Protein AF-A0A162IKT0-F1 (afdb_monomer)

Organism: NCBI:txid392613

Radius of gyration: 25.22 Å; Cα contacts (8 Å, |Δi|>4): 9; chains: 1; bounding box: 46×31×73 Å

InterPro domains:
  IPR017384 NADH dehydrogenase [ubiquinone] (complex I), alpha subcomplex subunit 1 [PF15879] (4-48)
  IPR017384 NADH dehydrogenase [ubiquinone] (complex I), alpha subcomplex subunit 1 [PTHR17098] (1-48)

Solvent-accessible surface area (backbone atoms only — not comparable to full-atom values): 4708 Å² total; per-residue (Å²): 130,86,79,64,66,77,75,47,48,64,56,50,50,51,52,49,52,54,48,52,52,55,49,51,58,51,52,52,47,23,56,75,51,75,73,32,83,75,86,72,87,77,48,75,65,59,54,51,52,53,54,54,52,54,55,62,71,47,69,79,50,91,64,57,64,66,60,50,57,63,53,69,70,68,76,118

pLDDT: mean 76.0, std 15.45, range [48.16, 96.5]

Nearest PDB structures (foldseek):
  8ues-assembly1_1a  TM=8.056E-01  e=8.426E-01  Sus scrofa

Foldseek 3Di:
DDDDCVVCVVVVVVCVVCVCVVVVVQVVVCVVVVNDGDDPPQDPVNVVVVVVVVVVVCVVPPPVVVVVVVVVVVPD

Sequence (76 aa):
MPVPFEALLPYGIIIGMFGVTGFGLGTLKYFANGHKNPRRAIDTWDKQSTYLTWIKDDFNCEIIIERYALTTDADG

Mean predicted aligned error: 14.05 Å

Structure (mmCIF, N/CA/C/O backbone):
data_AF-A0A162IKT0-F1
#
_entry.id   AF-A0A162IKT0-F1
#
loop_
_atom_site.group_PDB
_atom_site.id
_atom_site.type_symbol
_atom_site.label_atom_id
_atom_site.label_alt_id
_atom_site.label_comp_id
_atom_site.label_asym_id
_atom_site.label_entity_id
_atom_site.label_seq_id
_atom_site.pdbx_PDB_ins_code
_atom_site.Cartn_x
_atom_site.Cartn_y
_atom_site.Cartn_z
_atom_site.occupancy
_atom_site.B_iso_or_equiv
_atom_site.auth_seq_id
_atom_site.auth_comp_id
_atom_site.auth_asym_id
_atom_site.auth_atom_id
_atom_site.pdbx_PDB_model_num
ATOM 1 N N . MET A 1 1 ? -21.375 4.148 28.957 1.00 65.69 1 MET A N 1
ATOM 2 C CA . MET A 1 1 ? -20.238 3.431 29.573 1.00 65.69 1 MET A CA 1
ATOM 3 C C . MET A 1 1 ? -19.013 3.644 28.693 1.00 65.69 1 MET A C 1
ATOM 5 O O . MET A 1 1 ? -19.119 3.341 27.510 1.00 65.69 1 ME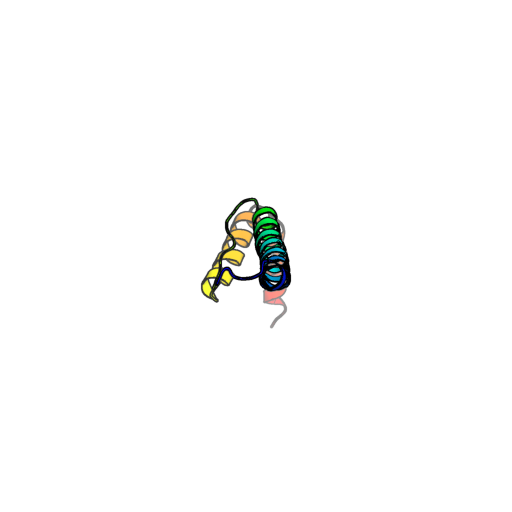T A O 1
ATOM 9 N N . PRO A 1 2 ? -17.926 4.262 29.189 1.00 78.31 2 PRO A N 1
ATOM 10 C CA . PRO A 1 2 ? -16.700 4.429 28.407 1.00 78.31 2 PRO A CA 1
ATOM 11 C C . PRO A 1 2 ? -16.113 3.055 28.060 1.00 78.31 2 PRO A C 1
ATOM 13 O O . PRO A 1 2 ? -16.106 2.154 28.897 1.00 78.31 2 PRO A O 1
ATOM 16 N N . VAL A 1 3 ? -15.675 2.882 26.813 1.00 79.94 3 VAL A N 1
ATOM 17 C CA . VAL A 1 3 ? -15.092 1.624 26.326 1.00 79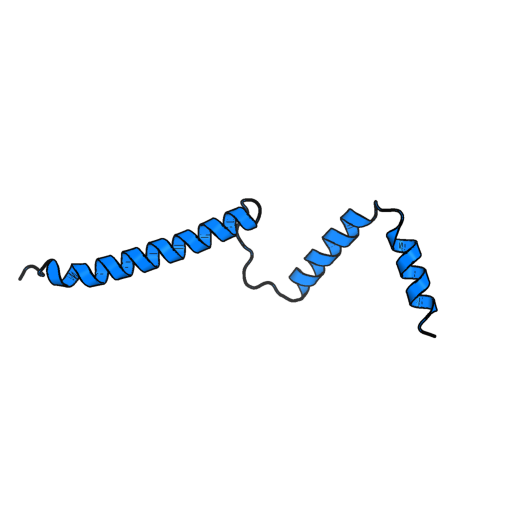.94 3 VAL A CA 1
ATOM 18 C C . VAL A 1 3 ? -13.708 1.441 26.963 1.00 79.94 3 VAL A C 1
ATOM 20 O O . VAL A 1 3 ? -12.904 2.374 26.907 1.00 79.94 3 VAL A O 1
ATOM 23 N N . PRO A 1 4 ? -13.406 0.278 27.568 1.00 81.88 4 PRO A N 1
ATOM 24 C CA . PRO A 1 4 ? -12.102 0.031 28.170 1.00 81.88 4 PRO A CA 1
ATOM 25 C C . PRO A 1 4 ? -11.017 -0.029 27.087 1.00 81.88 4 PRO A C 1
ATOM 27 O O . PRO A 1 4 ? -11.148 -0.750 26.098 1.00 81.88 4 PRO A O 1
ATOM 30 N N . PHE A 1 5 ? -9.928 0.717 27.283 1.00 83.25 5 PHE A N 1
ATOM 31 C CA . PHE A 1 5 ? -8.805 0.808 26.338 1.00 83.25 5 PHE A CA 1
ATOM 32 C C . PHE A 1 5 ? -8.135 -0.548 26.067 1.00 83.25 5 PHE A C 1
ATOM 34 O O . PHE A 1 5 ? -7.585 -0.766 24.990 1.00 83.25 5 PHE A O 1
ATOM 41 N N . GLU A 1 6 ? -8.228 -1.483 27.013 1.00 85.88 6 GLU A N 1
ATOM 42 C CA . GLU A 1 6 ? -7.708 -2.842 26.866 1.00 85.88 6 GLU A CA 1
ATOM 43 C C . GLU A 1 6 ? -8.362 -3.602 25.708 1.00 85.88 6 GLU A C 1
ATOM 45 O O . GLU A 1 6 ? -7.701 -4.388 25.033 1.00 85.88 6 GLU A O 1
ATOM 50 N N . ALA A 1 7 ? -9.625 -3.299 25.394 1.00 86.19 7 ALA A N 1
ATOM 51 C CA . ALA A 1 7 ? -10.303 -3.866 24.234 1.00 86.19 7 ALA A CA 1
ATOM 52 C C . ALA A 1 7 ? -9.799 -3.280 22.901 1.00 86.19 7 ALA A C 1
ATOM 54 O O . ALA A 1 7 ? -10.003 -3.893 21.859 1.00 86.19 7 ALA A O 1
ATOM 55 N N . LEU A 1 8 ? -9.136 -2.116 22.913 1.00 86.38 8 LEU A N 1
ATOM 56 C CA . LEU A 1 8 ? -8.618 -1.437 21.718 1.00 86.38 8 LEU A CA 1
ATOM 57 C C . LEU A 1 8 ? -7.158 -1.790 21.413 1.00 86.38 8 LEU A C 1
ATOM 59 O O . LEU A 1 8 ? -6.747 -1.698 20.259 1.00 86.38 8 LEU A O 1
ATOM 63 N N . LEU A 1 9 ? -6.386 -2.230 22.411 1.00 91.50 9 LEU A N 1
ATOM 64 C CA . LEU A 1 9 ? -4.999 -2.675 22.239 1.00 91.50 9 LEU A CA 1
ATOM 65 C C . LEU A 1 9 ? -4.816 -3.751 21.151 1.00 91.50 9 LEU A C 1
ATOM 67 O O . LEU A 1 9 ? -3.968 -3.543 20.279 1.00 91.50 9 LEU A O 1
ATOM 71 N N . PRO A 1 10 ? -5.589 -4.859 21.119 1.00 91.31 10 PRO A N 1
ATOM 72 C CA . PRO A 1 10 ? -5.405 -5.877 20.085 1.00 91.31 10 PRO A CA 1
ATOM 73 C C . PRO A 1 10 ? -5.694 -5.331 18.682 1.00 91.31 10 PRO A C 1
ATOM 75 O O . PRO A 1 10 ? -4.937 -5.592 17.748 1.00 91.31 10 PRO A O 1
ATOM 78 N N . TYR A 1 11 ? -6.731 -4.504 18.530 1.00 91.62 11 TYR A N 1
ATOM 79 C CA . TYR A 1 11 ? -7.047 -3.877 17.246 1.00 91.62 11 TYR A CA 1
ATOM 80 C C . TYR A 1 11 ? -5.996 -2.845 16.831 1.00 91.62 11 TYR A C 1
ATOM 82 O O . TYR A 1 11 ? -5.649 -2.775 15.655 1.00 91.62 11 TYR A O 1
ATOM 90 N N . GLY A 1 12 ? -5.437 -2.091 17.778 1.00 93.38 12 GLY A N 1
ATOM 91 C CA . GLY A 1 12 ? -4.348 -1.151 17.522 1.00 93.38 12 GLY A CA 1
ATOM 92 C C . GLY A 1 12 ? -3.091 -1.844 16.998 1.00 93.38 12 GLY A C 1
ATOM 93 O O . GLY A 1 12 ? -2.488 -1.367 16.038 1.00 93.38 12 GLY A O 1
ATOM 94 N N . ILE A 1 13 ? -2.737 -3.005 17.560 1.00 95.00 13 ILE A N 1
ATOM 95 C CA . ILE A 1 13 ? -1.605 -3.814 17.079 1.00 95.00 13 ILE A CA 1
ATOM 96 C C . ILE A 1 13 ? -1.872 -4.324 15.662 1.00 95.00 13 ILE A C 1
ATOM 98 O O . ILE A 1 13 ? -1.008 -4.197 14.798 1.00 95.00 13 ILE A O 1
ATOM 102 N N . ILE A 1 14 ? -3.070 -4.852 15.404 1.00 96.19 14 ILE A N 1
ATOM 103 C CA . ILE A 1 14 ? -3.469 -5.333 14.075 1.00 96.19 14 ILE A CA 1
ATOM 104 C C . ILE A 1 14 ? -3.360 -4.200 13.048 1.00 96.19 14 ILE A C 1
ATOM 106 O O . ILE A 1 14 ? -2.686 -4.351 12.030 1.00 96.19 14 ILE A O 1
ATOM 110 N N . ILE A 1 15 ? -3.958 -3.043 13.335 1.00 95.62 15 ILE A N 1
ATOM 111 C CA . ILE A 1 15 ? -3.901 -1.865 12.459 1.00 95.62 15 ILE A CA 1
ATOM 112 C C . ILE A 1 15 ? -2.452 -1.413 12.254 1.00 95.62 15 ILE A C 1
ATOM 114 O O . ILE A 1 15 ? -2.064 -1.108 11.128 1.00 95.62 15 ILE A O 1
ATOM 118 N N . GLY A 1 16 ? -1.637 -1.417 13.311 1.00 96.19 16 GLY A N 1
ATOM 119 C CA . GLY A 1 16 ? -0.220 -1.074 13.241 1.00 96.19 16 GLY A CA 1
ATOM 120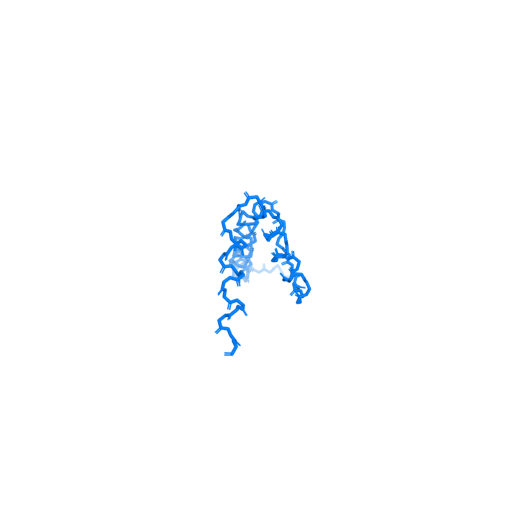 C C . GLY A 1 16 ? 0.563 -2.014 12.326 1.00 96.19 16 GLY A C 1
ATOM 121 O O . GLY A 1 16 ? 1.255 -1.553 11.422 1.00 96.19 16 GLY A O 1
ATOM 122 N N . MET A 1 17 ? 0.414 -3.327 12.500 1.00 95.88 17 MET A N 1
ATOM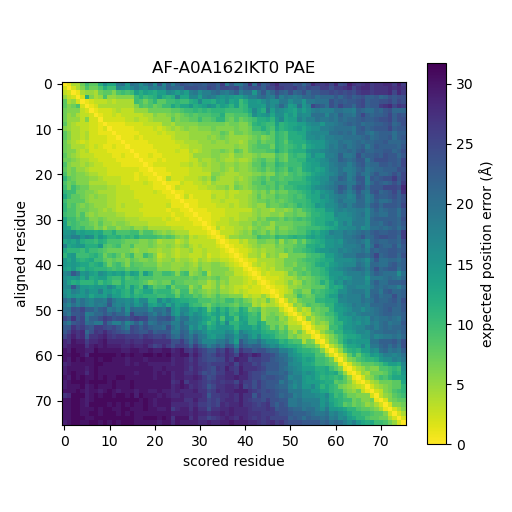 123 C CA . MET A 1 17 ? 1.099 -4.325 11.675 1.00 95.88 17 MET A CA 1
ATOM 124 C C . MET A 1 17 ? 0.665 -4.242 10.211 1.00 95.88 17 MET A C 1
ATOM 126 O O . MET A 1 17 ? 1.514 -4.126 9.328 1.00 95.88 17 MET A O 1
ATOM 130 N N . PHE A 1 18 ? -0.643 -4.219 9.940 1.00 95.81 18 PHE A N 1
ATOM 131 C CA . PHE A 1 18 ? -1.147 -4.091 8.571 1.00 95.81 18 PHE A CA 1
ATOM 132 C C . PHE A 1 18 ? -0.755 -2.755 7.929 1.00 95.81 18 PHE A C 1
ATOM 134 O O . PHE A 1 18 ? -0.421 -2.723 6.742 1.00 95.81 18 PHE A O 1
ATOM 141 N N . GLY A 1 19 ? -0.729 -1.669 8.703 1.00 95.44 19 GLY A N 1
ATOM 142 C CA . GLY A 1 19 ? -0.268 -0.359 8.250 1.00 95.44 19 GLY A CA 1
ATOM 143 C C . GLY A 1 19 ? 1.211 -0.366 7.865 1.00 95.44 19 GLY A C 1
ATOM 144 O O . GLY A 1 19 ? 1.558 0.048 6.757 1.00 95.44 19 GLY A O 1
ATOM 145 N N . VAL A 1 20 ? 2.076 -0.896 8.736 1.00 96.50 20 VAL A N 1
ATOM 146 C CA . VAL A 1 20 ? 3.525 -0.993 8.487 1.00 96.50 20 VAL A CA 1
ATOM 147 C C . VAL A 1 20 ? 3.815 -1.887 7.285 1.00 96.50 20 VAL A C 1
ATOM 149 O O . VAL A 1 20 ? 4.590 -1.497 6.412 1.00 96.50 20 VAL A O 1
ATOM 152 N N . THR A 1 21 ? 3.176 -3.053 7.182 1.00 95.75 21 THR A N 1
ATOM 153 C CA . THR A 1 21 ? 3.380 -3.962 6.046 1.00 95.75 21 THR A CA 1
ATOM 154 C C . THR A 1 21 ? 2.880 -3.359 4.731 1.00 95.75 21 THR A C 1
ATOM 156 O O . THR A 1 21 ? 3.589 -3.414 3.724 1.00 95.75 21 THR A O 1
ATOM 159 N N . GLY A 1 22 ? 1.687 -2.755 4.721 1.00 91.75 22 GLY A N 1
ATOM 160 C CA . GLY A 1 22 ? 1.124 -2.126 3.525 1.00 91.75 22 GLY A CA 1
ATOM 161 C C . GLY A 1 22 ? 1.981 -0.962 3.024 1.00 91.75 22 GLY A C 1
ATOM 162 O O . GLY A 1 22 ? 2.281 -0.877 1.830 1.00 91.75 22 GLY A O 1
ATOM 163 N N . PHE A 1 23 ? 2.437 -0.110 3.944 1.00 92.75 23 PHE A N 1
ATOM 164 C CA . PHE A 1 23 ? 3.337 0.991 3.624 1.00 92.75 23 PHE A CA 1
ATOM 165 C C . PHE A 1 23 ? 4.709 0.488 3.162 1.00 92.75 23 PHE A C 1
ATOM 167 O O . PHE A 1 23 ? 5.195 0.926 2.121 1.00 92.75 23 PHE A O 1
ATOM 174 N N . GLY A 1 24 ? 5.298 -0.479 3.870 1.00 92.56 24 GLY A N 1
ATOM 175 C CA . GLY A 1 24 ? 6.605 -1.050 3.539 1.00 92.56 24 GLY A CA 1
ATOM 176 C C . GLY A 1 24 ? 6.652 -1.666 2.141 1.00 92.56 24 GLY A C 1
ATOM 177 O O . GLY A 1 24 ? 7.559 -1.383 1.363 1.00 92.56 24 GLY A O 1
ATOM 178 N N . LEU A 1 25 ? 5.645 -2.454 1.757 1.00 91.94 25 LEU A N 1
ATOM 179 C CA . LEU A 1 25 ? 5.588 -3.022 0.404 1.00 91.94 25 LEU A CA 1
ATOM 180 C C . LEU A 1 25 ? 5.344 -1.958 -0.674 1.00 91.94 25 LEU A C 1
ATOM 182 O O . LEU A 1 25 ? 5.831 -2.097 -1.798 1.00 91.94 25 LEU A O 1
ATOM 186 N N . GLY A 1 26 ? 4.584 -0.908 -0.358 1.00 87.81 26 GLY A N 1
ATOM 187 C CA . GLY A 1 26 ? 4.335 0.205 -1.273 1.00 87.81 26 GLY A CA 1
ATOM 188 C C . GLY A 1 26 ? 5.599 1.011 -1.566 1.00 87.81 26 GLY A C 1
ATOM 189 O O . GLY A 1 26 ? 5.909 1.260 -2.733 1.00 87.81 26 GLY A O 1
ATOM 190 N N . THR A 1 27 ? 6.354 1.366 -0.525 1.00 86.44 27 THR A N 1
ATOM 191 C CA . THR A 1 27 ? 7.593 2.143 -0.659 1.00 86.44 27 THR A CA 1
ATOM 192 C C . THR A 1 27 ? 8.673 1.354 -1.387 1.00 86.44 27 THR A C 1
ATOM 194 O O . THR A 1 27 ? 9.273 1.880 -2.322 1.00 86.44 27 THR A O 1
ATOM 197 N N . LEU A 1 28 ? 8.861 0.072 -1.059 1.00 88.56 28 LEU A N 1
ATOM 198 C CA . LEU A 1 28 ? 9.821 -0.785 -1.761 1.00 88.56 28 LEU A CA 1
ATOM 199 C C . LEU A 1 28 ? 9.535 -0.861 -3.268 1.00 88.56 28 LEU A C 1
ATOM 201 O O . LEU A 1 28 ? 10.448 -0.711 -4.078 1.00 88.56 28 LEU A O 1
ATOM 205 N N . LYS A 1 29 ? 8.265 -1.026 -3.663 1.00 87.06 29 LYS A N 1
ATOM 206 C CA . LYS A 1 29 ? 7.867 -1.049 -5.083 1.00 87.06 29 LYS A CA 1
ATOM 207 C C . LYS A 1 29 ? 8.073 0.296 -5.776 1.00 87.06 29 LYS A C 1
ATOM 209 O O . LYS A 1 29 ? 8.416 0.326 -6.952 1.00 87.06 29 LYS A O 1
ATOM 214 N N . TYR A 1 30 ? 7.868 1.399 -5.063 1.00 86.75 30 TYR A N 1
ATOM 215 C CA . TYR A 1 30 ? 8.109 2.737 -5.596 1.00 86.75 30 TYR A CA 1
ATOM 216 C C . TYR A 1 30 ? 9.595 2.968 -5.899 1.00 86.75 30 TYR A C 1
ATOM 218 O O . TYR A 1 30 ? 9.938 3.458 -6.976 1.00 86.75 30 TYR A O 1
ATOM 226 N N . PHE A 1 31 ? 10.482 2.554 -4.990 1.00 86.44 31 PHE A N 1
ATOM 227 C CA . PHE A 1 31 ? 11.926 2.647 -5.208 1.00 86.44 31 PHE A CA 1
ATOM 228 C C . PHE A 1 31 ? 12.409 1.704 -6.313 1.00 86.44 31 PHE A C 1
ATOM 230 O O . PHE A 1 31 ? 13.167 2.133 -7.181 1.00 86.44 31 PHE A O 1
ATOM 237 N N . ALA A 1 32 ? 11.919 0.461 -6.345 1.00 84.62 32 ALA A N 1
ATOM 238 C CA . ALA A 1 32 ? 12.258 -0.504 -7.394 1.00 84.62 32 ALA A CA 1
ATOM 239 C C . ALA A 1 32 ? 11.857 -0.021 -8.800 1.00 84.62 32 ALA A C 1
ATOM 241 O O . ALA A 1 32 ? 12.539 -0.311 -9.778 1.00 84.62 32 ALA A O 1
ATOM 242 N N . ASN A 1 33 ? 10.791 0.774 -8.899 1.00 83.81 33 ASN A N 1
ATOM 243 C CA . ASN A 1 33 ? 10.307 1.333 -10.157 1.00 83.81 33 ASN A CA 1
ATOM 244 C C . ASN A 1 33 ? 10.932 2.698 -10.499 1.00 83.81 33 ASN A C 1
ATOM 246 O O . ASN A 1 33 ? 10.3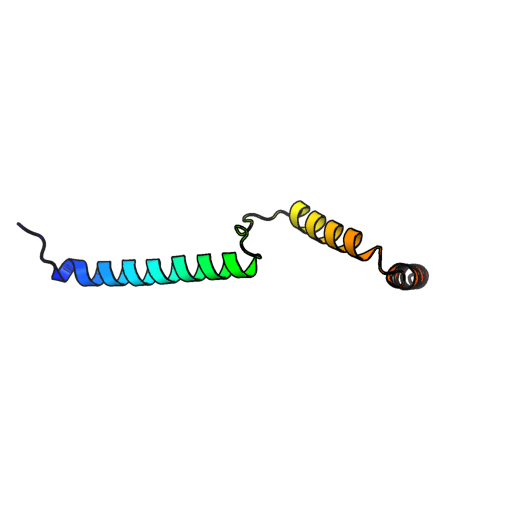58 3.465 -11.274 1.00 83.81 33 ASN A O 1
ATOM 250 N N . GLY A 1 34 ? 12.081 3.036 -9.907 1.00 84.94 34 GLY A N 1
ATOM 251 C CA . GLY A 1 34 ? 12.792 4.281 -10.199 1.00 84.94 34 GLY A CA 1
ATOM 252 C C . GLY A 1 34 ? 12.016 5.527 -9.777 1.00 84.94 34 GLY A C 1
ATOM 253 O O . GLY A 1 34 ? 12.021 6.525 -10.495 1.00 84.94 34 GLY A O 1
ATOM 254 N N . HIS A 1 35 ? 11.346 5.471 -8.622 1.00 81.31 35 HIS A N 1
ATOM 255 C CA . HIS A 1 35 ? 10.495 6.544 -8.089 1.00 81.31 35 HIS A CA 1
ATOM 256 C C . HIS A 1 35 ? 9.244 6.810 -8.935 1.0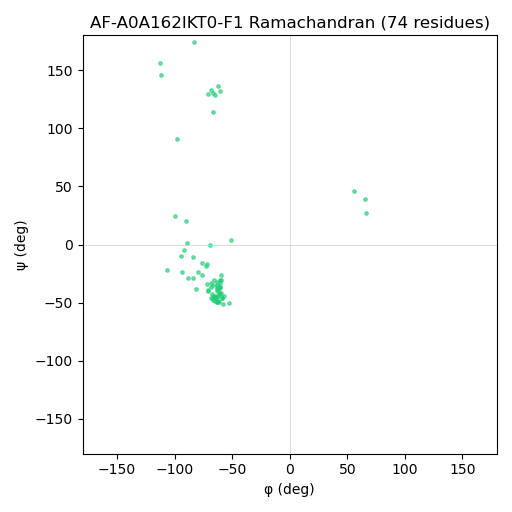0 81.31 35 HIS A C 1
ATOM 258 O O . HIS A 1 35 ? 8.713 7.921 -8.965 1.00 81.31 35 HIS A O 1
ATOM 264 N N . LYS A 1 36 ? 8.759 5.792 -9.649 1.00 82.44 36 LYS A N 1
ATOM 265 C CA . LYS A 1 36 ? 7.496 5.861 -10.385 1.00 82.44 36 LYS A CA 1
ATOM 266 C C . LYS A 1 36 ? 6.468 4.947 -9.744 1.00 82.44 36 LYS A C 1
ATOM 268 O O . LYS A 1 36 ? 6.778 3.869 -9.240 1.00 82.44 36 LYS A O 1
ATOM 273 N N . ASN A 1 37 ? 5.212 5.380 -9.794 1.00 82.75 37 ASN A N 1
ATOM 274 C CA . ASN A 1 37 ? 4.112 4.573 -9.291 1.00 82.75 37 ASN A CA 1
ATOM 275 C C . ASN A 1 37 ? 4.032 3.247 -10.066 1.00 82.75 37 ASN A C 1
ATOM 277 O O . ASN A 1 37 ? 4.075 3.259 -11.300 1.00 82.75 37 ASN A O 1
ATOM 281 N N . PRO A 1 38 ? 3.907 2.102 -9.373 1.00 83.38 38 PRO A N 1
ATOM 282 C CA . PRO A 1 38 ? 3.807 0.814 -10.035 1.00 83.38 38 PRO A CA 1
ATOM 283 C C . PRO A 1 38 ? 2.530 0.724 -10.866 1.00 83.38 38 PRO A C 1
ATOM 285 O O . PRO A 1 38 ? 1.431 0.963 -10.360 1.00 83.38 38 PRO A O 1
ATOM 288 N N . ARG A 1 39 ? 2.678 0.347 -12.142 1.00 83.50 39 ARG A N 1
ATOM 289 C CA . ARG A 1 39 ? 1.543 0.095 -13.033 1.00 83.50 39 ARG A CA 1
ATOM 290 C C . ARG A 1 39 ? 0.809 -1.164 -12.563 1.00 83.50 39 ARG A C 1
ATOM 292 O O . ARG A 1 39 ? 1.432 -2.174 -12.239 1.00 83.50 39 ARG A O 1
ATOM 299 N N . ARG A 1 40 ? -0.519 -1.087 -12.485 1.00 85.88 40 ARG A N 1
ATOM 300 C CA . ARG A 1 40 ? -1.406 -2.197 -12.099 1.00 85.88 40 ARG A CA 1
ATOM 301 C C . ARG A 1 40 ? -2.248 -2.603 -13.306 1.00 85.88 40 ARG A C 1
ATOM 303 O O . ARG A 1 40 ? -2.456 -1.776 -14.181 1.00 85.88 40 ARG A O 1
ATOM 310 N N . ALA A 1 41 ? -2.728 -3.849 -13.321 1.00 85.44 41 ALA A N 1
ATOM 311 C CA . ALA A 1 41 ? -3.554 -4.400 -14.403 1.00 85.44 41 ALA A CA 1
ATOM 312 C C . ALA A 1 41 ? -2.900 -4.306 -15.800 1.00 85.44 41 ALA A C 1
ATOM 314 O O . ALA A 1 41 ? -3.533 -3.900 -16.763 1.00 85.44 41 ALA A O 1
ATOM 315 N N . ILE A 1 42 ? -1.619 -4.683 -15.887 1.00 84.19 42 ILE A N 1
ATOM 316 C CA . ILE A 1 42 ? -0.842 -4.703 -17.135 1.00 84.19 42 ILE A CA 1
ATOM 317 C C . ILE A 1 42 ? -1.427 -5.772 -18.065 1.00 84.19 42 ILE A C 1
ATOM 319 O O . ILE A 1 42 ? -1.362 -6.969 -17.757 1.00 84.19 42 ILE A O 1
ATOM 323 N N . ASP A 1 43 ? -1.984 -5.335 -19.188 1.00 86.19 43 ASP A N 1
ATOM 324 C CA . ASP A 1 43 ? -2.551 -6.201 -20.214 1.00 86.19 43 ASP A CA 1
ATOM 325 C C . ASP A 1 43 ? -1.471 -6.743 -21.167 1.00 86.19 43 ASP A C 1
ATOM 327 O O . ASP A 1 43 ? -0.279 -6.432 -21.071 1.00 86.19 43 ASP A O 1
ATOM 331 N N . THR A 1 44 ? -1.868 -7.638 -22.073 1.00 82.75 44 THR A N 1
ATOM 332 C CA . THR A 1 44 ? -0.933 -8.245 -23.032 1.00 82.75 44 THR A CA 1
ATOM 333 C C . THR A 1 44 ? -0.276 -7.186 -23.927 1.00 82.75 44 THR A C 1
ATOM 335 O O . THR A 1 44 ? 0.902 -7.323 -24.260 1.00 82.75 44 THR A O 1
ATOM 338 N N . TRP A 1 45 ? -0.993 -6.107 -24.255 1.00 78.06 45 TRP A N 1
ATOM 339 C CA . TRP A 1 45 ? -0.485 -5.004 -25.072 1.00 78.06 45 TRP A CA 1
ATOM 340 C C . TRP A 1 45 ? 0.558 -4.150 -24.330 1.00 78.06 45 TRP A C 1
ATOM 342 O O . TRP A 1 45 ? 1.602 -3.810 -24.890 1.00 78.06 45 TRP A O 1
ATOM 352 N N . ASP A 1 46 ? 0.357 -3.868 -23.042 1.00 76.81 46 ASP A N 1
ATOM 353 C CA . ASP A 1 46 ? 1.334 -3.173 -22.200 1.00 76.81 46 ASP A CA 1
ATOM 354 C C . ASP A 1 46 ? 2.632 -3.975 -22.034 1.00 76.81 46 ASP A C 1
ATOM 356 O O . ASP A 1 46 ? 3.730 -3.407 -21.995 1.00 76.81 46 ASP A O 1
ATOM 360 N N . LYS A 1 47 ? 2.531 -5.308 -21.976 1.00 77.19 47 LYS A N 1
ATOM 361 C CA . LYS A 1 47 ? 3.717 -6.175 -21.976 1.00 77.19 47 LYS A CA 1
ATOM 362 C C . LYS A 1 47 ? 4.473 -6.049 -23.297 1.00 77.19 47 LYS A C 1
ATOM 364 O O . LYS A 1 47 ? 5.673 -5.799 -23.274 1.00 77.19 47 LYS A O 1
ATOM 369 N N . GLN A 1 48 ? 3.779 -6.147 -24.435 1.00 76.50 48 GLN A N 1
ATOM 370 C CA . GLN A 1 48 ? 4.371 -5.992 -25.772 1.00 76.50 48 GLN A CA 1
ATOM 371 C C . GLN A 1 48 ? 5.029 -4.624 -25.975 1.00 76.50 48 GLN A C 1
ATOM 373 O O . GLN A 1 48 ? 6.166 -4.556 -26.438 1.00 76.50 48 GLN A O 1
ATOM 378 N N . SER A 1 49 ? 4.358 -3.539 -25.585 1.00 74.50 49 SER A N 1
ATOM 379 C CA . SER A 1 49 ? 4.916 -2.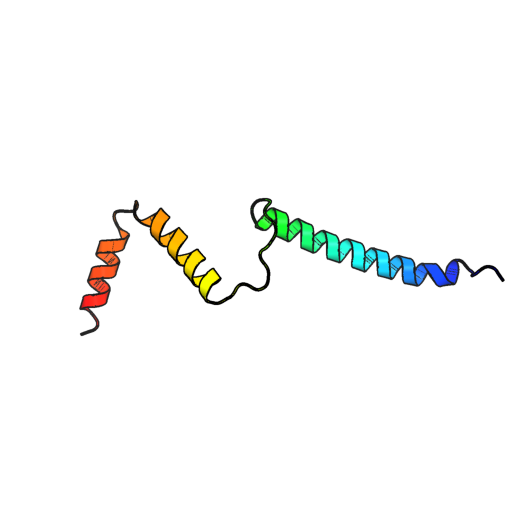185 -25.695 1.00 74.50 49 SER A CA 1
ATOM 380 C C . SER A 1 49 ? 6.168 -1.993 -24.840 1.00 74.50 49 SER A C 1
ATOM 382 O O . SER A 1 49 ? 7.082 -1.292 -25.266 1.00 74.50 49 SER A O 1
ATOM 384 N N . THR A 1 50 ? 6.266 -2.675 -23.693 1.00 66.75 50 THR A N 1
ATOM 385 C CA . THR A 1 50 ? 7.499 -2.699 -22.897 1.00 66.75 50 THR A CA 1
ATOM 386 C C . THR A 1 50 ? 8.645 -3.333 -23.693 1.00 66.75 50 THR A C 1
ATOM 388 O O 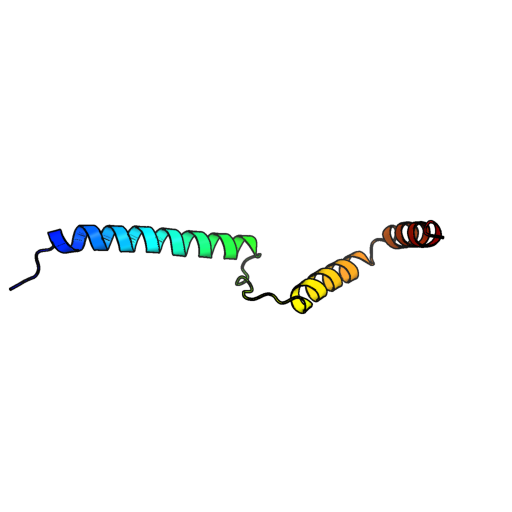. THR A 1 50 ? 9.702 -2.719 -23.794 1.00 66.75 50 THR A O 1
ATOM 391 N N . TYR A 1 51 ? 8.443 -4.497 -24.326 1.00 62.75 51 TYR A N 1
ATOM 392 C CA . TYR A 1 51 ? 9.473 -5.146 -25.157 1.00 62.75 51 TYR A CA 1
ATOM 393 C C . TYR A 1 51 ? 9.876 -4.312 -26.383 1.00 62.75 51 TYR A C 1
ATOM 395 O O . TYR A 1 51 ? 11.055 -4.251 -26.719 1.00 62.75 51 TYR A O 1
ATOM 403 N N . LEU A 1 52 ? 8.922 -3.636 -27.034 1.00 61.81 52 LEU A N 1
ATOM 404 C CA . LEU A 1 52 ? 9.207 -2.794 -28.202 1.00 61.81 52 LEU A CA 1
ATOM 405 C C . LEU A 1 52 ? 10.069 -1.567 -27.869 1.00 61.81 52 LEU A C 1
ATOM 407 O O . LEU A 1 52 ? 10.821 -1.123 -28.734 1.00 61.81 52 LEU A O 1
ATOM 411 N N . THR A 1 53 ? 9.969 -1.012 -26.656 1.00 60.28 53 THR A N 1
ATOM 412 C CA . THR A 1 53 ? 10.836 0.098 -26.223 1.00 60.28 53 THR A CA 1
ATOM 413 C C . THR A 1 53 ? 12.279 -0.367 -26.052 1.00 60.28 53 THR A C 1
ATOM 415 O O . THR A 1 53 ? 13.174 0.262 -26.602 1.00 60.28 53 THR A O 1
ATOM 418 N N . TRP A 1 54 ? 12.503 -1.513 -25.401 1.00 60.47 54 TRP A N 1
ATOM 419 C CA . TRP A 1 54 ? 13.850 -2.081 -25.248 1.00 60.47 54 TRP A CA 1
ATOM 420 C C . TRP A 1 54 ? 14.499 -2.401 -26.599 1.00 60.47 54 TRP A C 1
ATOM 422 O O . TRP A 1 54 ? 15.634 -2.015 -26.839 1.00 60.47 54 TRP A O 1
ATOM 432 N N . ILE A 1 55 ? 13.741 -2.979 -27.537 1.00 59.62 55 ILE A N 1
ATOM 433 C CA . ILE A 1 55 ? 14.223 -3.242 -28.902 1.00 59.62 55 ILE A CA 1
ATOM 434 C C . ILE A 1 55 ? 14.622 -1.942 -29.628 1.00 59.62 55 ILE A C 1
ATOM 436 O O . ILE A 1 55 ? 15.592 -1.930 -30.379 1.00 59.62 55 ILE A O 1
ATOM 440 N N . LYS A 1 56 ? 13.896 -0.838 -29.408 1.00 58.66 56 LYS A N 1
ATOM 441 C CA . LYS A 1 56 ? 14.199 0.462 -30.029 1.00 58.66 56 LYS A CA 1
ATOM 442 C C . LYS A 1 56 ? 15.443 1.136 -29.464 1.00 58.66 56 LYS A C 1
ATOM 444 O O . LYS A 1 56 ? 16.162 1.774 -30.230 1.00 58.66 56 LYS A O 1
ATOM 449 N N . ASP A 1 57 ? 15.700 0.959 -28.175 1.00 54.94 57 ASP A N 1
ATOM 450 C CA . ASP A 1 57 ? 16.886 1.498 -27.508 1.00 54.94 57 ASP A CA 1
ATOM 451 C C . ASP A 1 57 ? 18.141 0.631 -27.771 1.00 54.94 57 ASP A C 1
ATOM 453 O O . ASP A 1 57 ? 19.257 1.153 -27.775 1.00 54.94 57 ASP A O 1
ATOM 457 N N . ASP A 1 58 ? 17.960 -0.656 -28.103 1.00 52.62 58 ASP A N 1
ATOM 458 C CA . ASP A 1 58 ? 19.020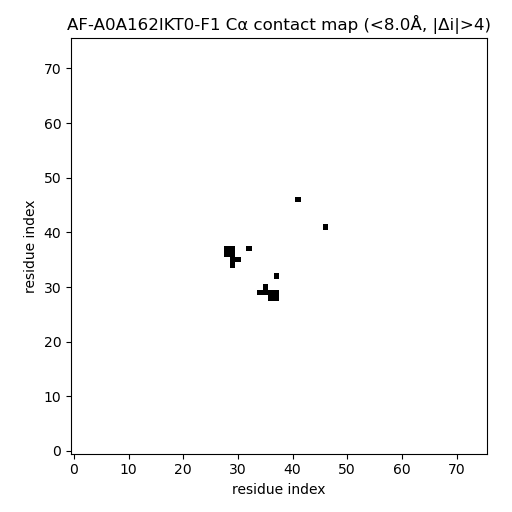 -1.603 -28.493 1.00 52.62 58 ASP A CA 1
ATOM 459 C C . ASP A 1 58 ? 19.406 -1.541 -29.989 1.00 52.62 58 ASP A C 1
ATOM 461 O O . ASP A 1 58 ? 20.432 -2.099 -30.385 1.00 52.62 58 ASP A O 1
ATOM 465 N N . PHE A 1 59 ? 18.658 -0.833 -30.849 1.00 54.44 59 PHE A N 1
ATOM 466 C CA . PHE A 1 59 ? 19.005 -0.682 -32.278 1.00 54.44 59 PHE A CA 1
ATOM 467 C C . PHE A 1 59 ? 20.255 0.186 -32.542 1.00 54.44 59 PHE A C 1
ATOM 469 O O . PHE A 1 59 ? 20.657 0.330 -33.695 1.00 54.44 59 PHE A O 1
ATOM 476 N N . ASN A 1 60 ? 20.906 0.719 -31.499 1.00 52.62 60 ASN A N 1
ATOM 477 C CA . ASN A 1 60 ? 22.269 1.268 -31.579 1.00 52.62 60 ASN A CA 1
ATOM 478 C C . ASN A 1 60 ? 23.375 0.222 -31.305 1.00 52.62 60 ASN A C 1
ATOM 480 O O . ASN A 1 60 ? 24.558 0.558 -31.335 1.00 52.62 60 ASN A O 1
ATOM 484 N N . CYS A 1 61 ? 23.030 -1.045 -31.055 1.00 51.31 61 CYS A N 1
ATOM 485 C CA . CYS A 1 61 ? 23.982 -2.150 -30.973 1.00 51.31 61 CYS A CA 1
ATOM 486 C C . CYS A 1 61 ? 24.018 -2.903 -32.309 1.00 51.31 61 CYS A C 1
ATOM 488 O O . CYS A 1 61 ? 23.291 -3.872 -32.522 1.00 51.31 61 CYS A O 1
ATOM 490 N N . GLU A 1 62 ? 24.923 -2.474 -33.185 1.00 55.97 62 GLU A N 1
ATOM 491 C CA . GLU A 1 62 ? 25.255 -2.988 -34.529 1.00 55.97 62 GLU A CA 1
ATOM 492 C C . GLU A 1 62 ? 25.543 -4.516 -34.621 1.00 55.97 62 GLU A C 1
ATOM 494 O O . GLU A 1 62 ? 25.851 -5.027 -35.687 1.00 55.97 62 GLU A O 1
ATOM 499 N N . ILE A 1 63 ? 25.403 -5.284 -33.532 1.00 56.69 63 ILE A N 1
ATOM 500 C CA . ILE A 1 63 ? 25.754 -6.714 -33.427 1.00 56.69 63 ILE A CA 1
ATOM 501 C C . ILE A 1 63 ? 24.522 -7.648 -33.388 1.00 56.69 63 ILE A C 1
ATOM 503 O O . ILE A 1 63 ? 24.637 -8.834 -33.702 1.00 56.69 63 ILE A O 1
ATOM 507 N N . ILE A 1 64 ? 23.326 -7.172 -33.014 1.00 58.91 64 ILE A N 1
ATOM 508 C CA . ILE A 1 64 ? 22.186 -8.081 -32.746 1.00 58.91 64 ILE A CA 1
ATOM 509 C C . ILE A 1 64 ? 21.418 -8.473 -34.028 1.00 58.91 64 ILE A C 1
ATOM 511 O O . ILE A 1 64 ? 20.902 -9.589 -34.103 1.00 58.91 64 ILE A O 1
ATOM 515 N N . ILE A 1 65 ? 21.395 -7.628 -35.069 1.00 54.97 65 ILE A N 1
ATOM 516 C CA . ILE A 1 65 ? 20.672 -7.926 -36.324 1.00 54.97 65 ILE A CA 1
ATOM 517 C C . ILE A 1 65 ? 21.363 -9.033 -37.142 1.00 54.97 65 ILE A C 1
ATOM 519 O O . ILE A 1 65 ? 20.669 -9.919 -37.639 1.00 54.97 65 ILE A O 1
ATOM 523 N N . GLU A 1 66 ? 22.702 -9.069 -37.221 1.00 56.38 66 GLU A N 1
ATOM 524 C CA . GLU A 1 66 ? 23.418 -10.175 -37.894 1.00 56.38 66 GLU A CA 1
ATOM 525 C C . GLU A 1 66 ? 23.133 -11.527 -37.232 1.00 56.38 66 GLU A C 1
ATOM 527 O O . GLU A 1 66 ? 22.980 -12.546 -37.903 1.00 56.38 66 GLU A O 1
ATOM 532 N N . ARG A 1 67 ? 23.008 -11.547 -35.901 1.00 54.56 67 ARG A N 1
ATOM 533 C CA . ARG A 1 67 ? 22.791 -12.791 -35.162 1.00 54.56 67 ARG A CA 1
ATOM 534 C C . ARG A 1 67 ? 21.356 -13.306 -35.269 1.00 54.56 67 ARG A C 1
ATOM 536 O O . ARG A 1 67 ? 21.160 -14.509 -35.160 1.00 54.56 67 ARG A O 1
ATOM 543 N N . TYR A 1 68 ? 20.379 -12.425 -35.494 1.00 57.91 68 TYR A N 1
ATOM 544 C CA . TYR A 1 68 ? 18.983 -12.820 -35.700 1.00 57.91 68 TYR A CA 1
ATOM 545 C C . TYR A 1 68 ? 18.722 -13.283 -37.143 1.00 57.91 68 TYR A C 1
ATOM 547 O O . TYR A 1 68 ? 18.038 -14.287 -37.337 1.00 57.91 68 TYR A O 1
ATOM 555 N N . ALA A 1 69 ? 19.334 -12.632 -38.143 1.00 57.38 69 ALA A N 1
ATOM 556 C CA . ALA A 1 69 ? 19.225 -13.042 -39.548 1.00 57.38 69 ALA A CA 1
ATOM 557 C C . ALA A 1 69 ? 19.789 -14.456 -39.797 1.00 57.38 69 ALA A C 1
ATOM 559 O O . ALA A 1 69 ? 19.178 -15.247 -40.500 1.00 57.38 69 ALA A O 1
ATOM 560 N N . LEU A 1 70 ? 20.894 -14.832 -39.140 1.00 56.34 70 LEU A N 1
ATOM 561 C CA . LEU A 1 70 ? 21.463 -16.182 -39.277 1.00 56.34 70 LEU A CA 1
ATOM 562 C C . LEU A 1 70 ? 20.636 -17.288 -38.600 1.00 56.34 70 LEU A C 1
ATOM 564 O O . LEU A 1 70 ? 20.856 -18.463 -38.885 1.00 56.34 70 LEU A O 1
ATOM 568 N N . THR A 1 71 ? 19.712 -16.943 -37.695 1.00 57.31 71 THR A N 1
ATOM 569 C CA . THR A 1 71 ? 18.838 -17.941 -37.052 1.00 57.31 71 THR A CA 1
ATOM 570 C C . THR A 1 71 ? 17.561 -18.200 -37.834 1.00 57.31 71 THR A C 1
ATOM 572 O O . THR A 1 71 ? 17.075 -19.320 -37.804 1.00 57.31 71 THR A O 1
ATOM 575 N N . THR A 1 72 ? 17.049 -17.220 -38.585 1.00 57.38 72 THR A N 1
ATOM 576 C CA . THR A 1 72 ? 15.827 -17.404 -39.389 1.00 57.38 72 THR A CA 1
ATOM 577 C C . THR A 1 72 ? 16.055 -18.212 -40.665 1.00 57.38 72 THR A C 1
ATOM 579 O O . THR A 1 72 ? 15.098 -18.719 -41.242 1.00 57.38 72 THR A O 1
ATOM 582 N N . ASP A 1 73 ? 17.314 -18.370 -41.080 1.00 55.34 73 ASP A N 1
ATOM 583 C CA . ASP A 1 73 ? 17.702 -19.116 -42.282 1.00 55.34 73 ASP A CA 1
ATOM 584 C C . ASP A 1 73 ? 18.064 -20.583 -41.965 1.00 55.34 73 ASP A C 1
ATOM 586 O O . ASP A 1 73 ? 18.241 -21.395 -42.873 1.00 55.34 73 ASP A O 1
ATOM 590 N N . ALA A 1 74 ? 18.179 -20.930 -40.676 1.00 56.34 74 ALA A N 1
ATOM 591 C CA . ALA A 1 74 ? 18.474 -22.282 -40.195 1.00 56.34 74 ALA A CA 1
ATOM 592 C C . ALA A 1 74 ? 17.210 -23.118 -39.908 1.00 56.34 74 ALA A C 1
ATOM 594 O O . ALA A 1 74 ? 17.322 -24.307 -39.615 1.00 56.34 74 ALA A O 1
ATOM 595 N N . ASP A 1 75 ? 16.028 -22.510 -40.037 1.00 52.00 75 ASP A N 1
ATOM 596 C CA . ASP A 1 75 ? 14.727 -23.123 -39.747 1.00 52.00 75 ASP A CA 1
ATOM 597 C C . ASP A 1 75 ? 14.006 -23.616 -41.025 1.00 52.00 75 ASP A C 1
ATOM 599 O O . ASP A 1 75 ? 12.775 -23.705 -41.057 1.00 52.00 75 ASP A O 1
ATOM 603 N N . GLY A 1 76 ? 14.769 -23.907 -42.088 1.00 48.16 76 GLY A N 1
ATOM 604 C CA . GLY A 1 76 ? 14.290 -24.544 -43.324 1.00 48.16 76 GLY A CA 1
ATOM 605 C C . GLY A 1 76 ? 14.103 -26.051 -43.196 1.00 48.16 76 GLY A C 1
ATOM 606 O O . GLY A 1 76 ? 15.071 -26.729 -42.785 1.00 48.16 76 GLY A O 1
#

Secondary structure (DSSP, 8-state):
-PPPGGGTHHHHHHHHHHHHHHHHHHHHHHHHTTSSPPP-S--HHHHHHHHHHHHHHHTT-TTHHHHHHHHHTS--